Protein AF-A0A3M1NWF5-F1 (afdb_monomer)

Radius of gyration: 14.19 Å; Cα contacts (8 Å, |Δi|>4): 23; chains: 1; bounding box: 30×26×36 Å

Solvent-accessible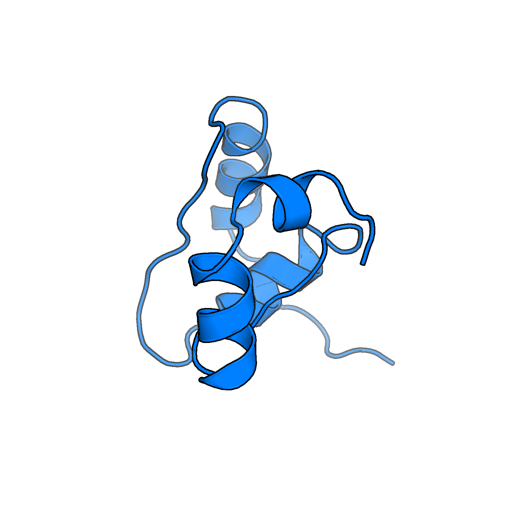 surface area (backbone atoms only — not comparable to full-atom values): 4876 Å² total; per-residue (Å²): 133,77,83,86,74,77,88,57,84,62,51,62,56,53,61,61,41,61,80,74,38,99,72,84,86,88,82,78,66,88,90,75,47,62,70,58,50,52,48,68,76,40,72,92,53,90,86,82,63,69,84,41,66,69,55,36,47,53,46,69,74,41,56,64,61,56,74,73,48,88,130

Mean predicted aligned error: 5.24 Å

Secondary structure (DSSP, 8-state):
----PPP-TTHHHHHHHHTT-S------STTSSHHHHHHHH-TTSPP--TTSHHHHHHHHH-HHHHHHS--

Structure (mmCIF, N/CA/C/O backbone):
data_AF-A0A3M1NWF5-F1
#
_entry.id   AF-A0A3M1NWF5-F1
#
loop_
_atom_site.group_PDB
_atom_site.id
_atom_site.type_symbol
_atom_site.label_atom_id
_atom_site.label_alt_id
_atom_site.label_comp_id
_atom_site.label_asym_id
_atom_site.label_entity_id
_atom_site.label_seq_id
_atom_site.pdbx_PDB_ins_code
_atom_site.Cartn_x
_atom_site.Cartn_y
_atom_site.Cartn_z
_atom_site.occupancy
_atom_site.B_iso_or_equiv
_atom_site.auth_seq_id
_atom_site.auth_comp_id
_atom_site.auth_asym_id
_atom_site.auth_atom_id
_atom_site.pdbx_PDB_model_num
ATOM 1 N N . MET A 1 1 ? 4.740 -17.081 15.246 1.00 43.50 1 MET A N 1
ATOM 2 C CA . MET A 1 1 ? 3.875 -16.016 15.796 1.00 43.50 1 MET A CA 1
ATOM 3 C C . MET A 1 1 ? 4.288 -14.715 15.126 1.00 43.50 1 MET A C 1
ATOM 5 O O . MET A 1 1 ? 5.417 -14.291 15.334 1.00 43.50 1 MET A O 1
ATOM 9 N N . GLY A 1 2 ? 3.468 -14.169 14.222 1.00 57.88 2 GLY A N 1
ATOM 10 C CA . GLY A 1 2 ? 3.789 -12.900 13.554 1.00 57.88 2 GLY A CA 1
ATOM 11 C C . GLY A 1 2 ? 3.878 -11.745 14.563 1.00 57.88 2 GLY A C 1
ATOM 12 O O . GLY A 1 2 ? 3.355 -11.876 15.675 1.00 57.88 2 GLY A O 1
ATOM 13 N N . PRO A 1 3 ? 4.546 -10.629 14.226 1.00 60.09 3 PRO A N 1
ATOM 14 C CA . PRO A 1 3 ? 4.621 -9.482 15.121 1.00 60.09 3 PRO A CA 1
ATOM 15 C C . PRO A 1 3 ? 3.209 -8.996 15.474 1.00 60.09 3 PRO A C 1
ATOM 17 O O . PRO A 1 3 ? 2.373 -8.790 14.594 1.00 60.09 3 PRO A O 1
ATOM 20 N N . LYS A 1 4 ? 2.940 -8.816 16.772 1.00 67.88 4 LYS A N 1
ATOM 21 C CA . LYS A 1 4 ? 1.665 -8.282 17.261 1.00 67.88 4 LYS A CA 1
ATOM 22 C C . LYS A 1 4 ? 1.532 -6.831 16.797 1.00 67.88 4 LYS A C 1
ATOM 24 O O . LYS A 1 4 ? 2.208 -5.942 17.309 1.00 67.88 4 LYS A O 1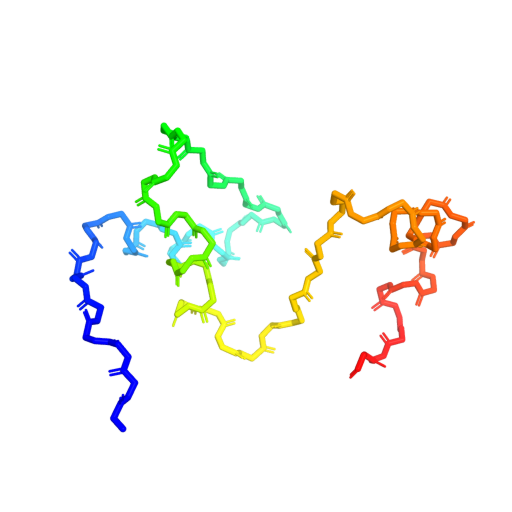
ATOM 29 N N . MET A 1 5 ? 0.679 -6.606 15.805 1.00 78.56 5 MET A N 1
ATOM 30 C CA . MET A 1 5 ? 0.376 -5.278 15.282 1.00 78.56 5 MET A CA 1
ATOM 31 C C . MET A 1 5 ? -0.408 -4.457 16.310 1.00 78.56 5 MET A C 1
ATOM 33 O O . MET A 1 5 ? -1.383 -4.932 16.890 1.00 78.56 5 MET A O 1
ATOM 37 N N . ILE A 1 6 ? 0.012 -3.209 16.518 1.00 86.44 6 ILE A N 1
ATOM 38 C CA . ILE A 1 6 ? -0.762 -2.220 17.275 1.00 86.44 6 ILE A CA 1
ATOM 39 C C . ILE A 1 6 ? -1.907 -1.749 16.378 1.00 86.44 6 ILE A C 1
ATOM 41 O O . ILE A 1 6 ? -1.655 -1.329 15.244 1.00 86.44 6 ILE A O 1
ATOM 45 N N . ALA A 1 7 ? -3.142 -1.797 16.883 1.00 89.44 7 ALA A N 1
ATOM 46 C CA . ALA A 1 7 ? -4.304 -1.268 16.180 1.00 89.44 7 ALA A CA 1
ATOM 47 C C . ALA A 1 7 ? -4.080 0.216 15.842 1.00 89.44 7 ALA A C 1
ATOM 49 O O . ALA A 1 7 ? -3.733 1.016 16.711 1.00 89.44 7 ALA A O 1
ATOM 50 N N . ARG A 1 8 ? -4.226 0.579 14.563 1.00 93.00 8 ARG A N 1
ATOM 51 C CA . ARG A 1 8 ? -4.046 1.955 14.086 1.00 93.00 8 ARG A CA 1
ATOM 52 C C . ARG A 1 8 ? -5.413 2.561 13.807 1.00 93.00 8 ARG A C 1
ATOM 54 O O . ARG A 1 8 ? -6.135 2.040 12.967 1.00 93.00 8 ARG A O 1
ATOM 61 N N . GLU A 1 9 ? -5.733 3.681 14.443 1.00 94.25 9 GLU A N 1
ATOM 62 C CA . GLU A 1 9 ? -7.020 4.374 14.257 1.00 94.25 9 GLU A CA 1
ATOM 63 C C . GLU A 1 9 ? -7.287 4.736 12.787 1.00 94.25 9 GLU A C 1
ATOM 65 O O . GLU A 1 9 ? -8.407 4.613 12.304 1.00 94.25 9 GLU A O 1
ATOM 70 N N . ILE A 1 10 ? -6.236 5.077 12.032 1.00 95.12 10 ILE A N 1
ATOM 71 C CA . ILE A 1 10 ? -6.338 5.436 10.610 1.00 95.12 10 ILE A CA 1
ATOM 72 C C . ILE A 1 10 ? -6.704 4.260 9.683 1.00 95.12 10 ILE A C 1
ATOM 74 O O . ILE A 1 10 ? -7.006 4.474 8.510 1.00 95.12 10 ILE A O 1
ATOM 78 N N . ALA A 1 11 ? -6.695 3.020 10.185 1.00 95.81 11 ALA A N 1
ATOM 79 C CA . ALA A 1 11 ? -7.010 1.830 9.398 1.00 95.81 11 ALA A CA 1
ATOM 80 C C . ALA A 1 11 ? -8.416 1.889 8.779 1.00 95.81 11 ALA A C 1
ATOM 82 O O . ALA A 1 11 ? -8.579 1.562 7.605 1.00 95.81 11 ALA A O 1
ATOM 83 N N . SER A 1 12 ? -9.417 2.354 9.532 1.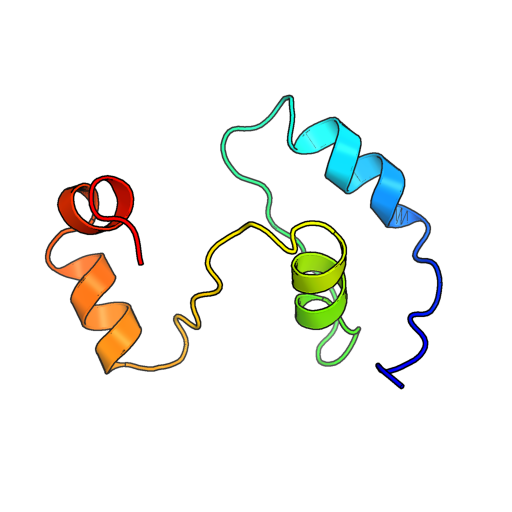00 95.31 12 SER A N 1
ATOM 84 C CA . SER A 1 12 ? -10.799 2.461 9.042 1.00 95.31 12 SER A CA 1
ATOM 85 C C . SER A 1 12 ? -10.917 3.442 7.873 1.00 95.31 12 SER A C 1
ATOM 87 O O . SER A 1 12 ? -11.571 3.149 6.872 1.00 95.31 12 SER A O 1
ATOM 89 N N . VAL A 1 13 ? -10.218 4.578 7.956 1.00 96.38 13 VAL A N 1
ATOM 90 C CA . VAL A 1 13 ? -10.179 5.588 6.892 1.00 96.38 13 VAL A CA 1
ATOM 91 C C . VAL A 1 13 ? -9.509 5.021 5.644 1.00 96.38 13 VAL A C 1
ATOM 93 O O . VAL A 1 13 ? -10.067 5.145 4.556 1.00 96.38 13 VAL A O 1
ATOM 96 N N . ILE A 1 14 ? -8.366 4.344 5.800 1.00 96.62 14 ILE A N 1
ATOM 97 C CA . ILE A 1 14 ? -7.637 3.698 4.697 1.00 96.62 14 ILE A CA 1
ATOM 98 C C . ILE A 1 14 ? -8.537 2.705 3.951 1.00 96.62 14 ILE A C 1
ATOM 100 O O . ILE A 1 14 ? -8.661 2.795 2.730 1.00 96.62 14 ILE A O 1
ATOM 104 N N . LEU A 1 15 ? -9.215 1.811 4.679 1.00 95.31 15 LEU A N 1
ATOM 105 C CA . LEU A 1 15 ? -10.117 0.821 4.085 1.00 95.31 15 LEU A CA 1
ATOM 106 C C . LEU A 1 15 ? -11.315 1.481 3.388 1.00 95.31 15 LEU A C 1
ATOM 108 O O . LEU A 1 15 ? -11.701 1.058 2.305 1.00 95.31 15 LEU A O 1
ATOM 112 N N . SER A 1 16 ? -11.861 2.562 3.955 1.00 96.69 16 SER A N 1
ATOM 113 C CA . SER A 1 16 ? -12.965 3.303 3.329 1.00 96.69 16 SER A CA 1
ATOM 114 C C . SER A 1 16 ? -12.560 4.040 2.046 1.00 96.69 16 SER A C 1
ATOM 116 O O . SER A 1 16 ? -13.388 4.227 1.156 1.00 96.69 16 SER A O 1
ATOM 118 N N . MET A 1 17 ? -11.301 4.484 1.957 1.00 96.75 17 MET A N 1
ATOM 119 C CA . MET A 1 17 ? -10.774 5.231 0.811 1.00 96.75 17 MET A CA 1
ATOM 120 C C . MET A 1 17 ? -10.326 4.314 -0.320 1.00 96.75 17 MET A C 1
ATOM 122 O O . MET A 1 17 ? -10.448 4.700 -1.478 1.00 96.75 17 MET A O 1
ATOM 126 N N . LYS A 1 18 ? -9.871 3.099 -0.000 1.00 94.75 18 LYS A N 1
ATOM 127 C CA . LYS A 1 18 ? -9.514 2.061 -0.978 1.00 94.75 18 LYS A CA 1
ATOM 128 C C . LYS A 1 18 ? -10.648 1.792 -1.981 1.00 94.75 18 LYS A C 1
ATOM 130 O O . LYS A 1 18 ? -10.383 1.601 -3.156 1.00 94.75 18 LYS A O 1
ATOM 135 N N . GLU A 1 19 ? -11.902 1.855 -1.538 1.00 93.69 19 GLU A N 1
ATOM 136 C CA . GLU A 1 19 ? -13.082 1.649 -2.398 1.00 93.69 19 GLU A CA 1
ATOM 137 C C . GLU A 1 19 ? -13.483 2.896 -3.214 1.00 93.69 19 GLU A C 1
ATOM 139 O O . GLU A 1 19 ? -14.350 2.826 -4.080 1.00 93.69 19 GLU A O 1
ATOM 144 N N . LYS A 1 20 ? -12.893 4.064 -2.928 1.00 96.31 20 LYS A N 1
ATOM 145 C CA . LYS A 1 20 ? -13.291 5.361 -3.514 1.00 96.31 20 LYS A CA 1
ATOM 146 C C . LYS A 1 20 ? -12.221 5.981 -4.399 1.00 96.31 20 LYS A C 1
ATOM 148 O O . LYS A 1 20 ? -12.535 6.807 -5.250 1.00 96.31 20 LYS A O 1
ATOM 153 N N . MET A 1 21 ? -10.964 5.632 -4.154 1.00 95.62 21 MET A N 1
ATOM 154 C CA . MET A 1 21 ? -9.808 6.256 -4.774 1.00 95.62 21 MET A CA 1
ATOM 155 C C . MET A 1 21 ? -9.014 5.200 -5.542 1.00 95.62 21 MET A C 1
ATOM 157 O O . MET A 1 21 ? -8.675 4.173 -4.958 1.00 95.62 21 MET A O 1
ATOM 161 N N . PRO A 1 22 ? -8.635 5.459 -6.806 1.00 91.25 22 PRO A N 1
ATOM 162 C CA . PRO A 1 22 ? -7.800 4.529 -7.567 1.00 91.25 22 PRO A CA 1
ATOM 163 C C . PRO A 1 22 ? -6.374 4.432 -7.005 1.00 91.25 22 PRO A C 1
ATOM 165 O O . PRO A 1 22 ? -5.671 3.461 -7.255 1.00 91.25 22 PRO A O 1
ATOM 168 N N . VAL A 1 23 ? -5.936 5.444 -6.247 1.00 94.31 23 VAL A N 1
ATOM 169 C CA . VAL A 1 23 ? -4.611 5.511 -5.628 1.00 94.31 23 VAL A CA 1
ATOM 170 C C . VAL A 1 23 ? -4.743 6.071 -4.215 1.00 94.31 23 VAL A C 1
ATOM 172 O O . VAL A 1 23 ? -5.383 7.103 -4.006 1.00 94.31 23 VAL A O 1
ATOM 175 N N . LEU A 1 24 ? -4.095 5.415 -3.250 1.00 95.25 24 LEU A N 1
ATOM 176 C CA . LEU A 1 24 ? -4.019 5.857 -1.860 1.00 95.25 24 LEU A CA 1
ATOM 177 C C . LEU A 1 24 ? -2.557 6.029 -1.435 1.00 95.25 24 LEU A C 1
ATOM 179 O O . LEU A 1 24 ? -1.746 5.119 -1.590 1.00 95.25 24 LEU A O 1
ATOM 183 N N . VAL A 1 25 ? -2.228 7.181 -0.848 1.00 95.69 25 VAL A N 1
ATOM 184 C CA . VAL A 1 25 ? -0.877 7.482 -0.353 1.00 95.69 25 VAL A CA 1
ATOM 185 C C . VAL A 1 25 ? -0.895 7.559 1.172 1.00 95.69 25 VAL A C 1
ATOM 187 O O . VAL A 1 25 ? -1.600 8.381 1.752 1.00 95.69 25 VAL A O 1
ATOM 190 N N . ILE A 1 26 ? -0.093 6.720 1.834 1.00 94.69 26 ILE A N 1
ATOM 191 C CA . ILE A 1 26 ? 0.069 6.733 3.295 1.00 94.69 26 ILE A CA 1
ATOM 192 C C . ILE A 1 26 ? 1.336 7.520 3.644 1.00 94.69 26 ILE A C 1
ATOM 194 O O . ILE A 1 26 ? 2.453 7.062 3.402 1.00 94.69 26 ILE A O 1
ATOM 198 N N . THR A 1 27 ? 1.174 8.698 4.245 1.00 94.62 27 THR A N 1
ATOM 199 C CA . THR A 1 27 ? 2.280 9.583 4.645 1.00 94.62 27 THR A CA 1
ATOM 200 C C . THR A 1 27 ? 2.529 9.545 6.160 1.00 94.62 27 THR A C 1
ATOM 202 O O . THR A 1 27 ? 1.824 8.877 6.916 1.00 94.62 27 THR A O 1
ATOM 205 N N . GLY A 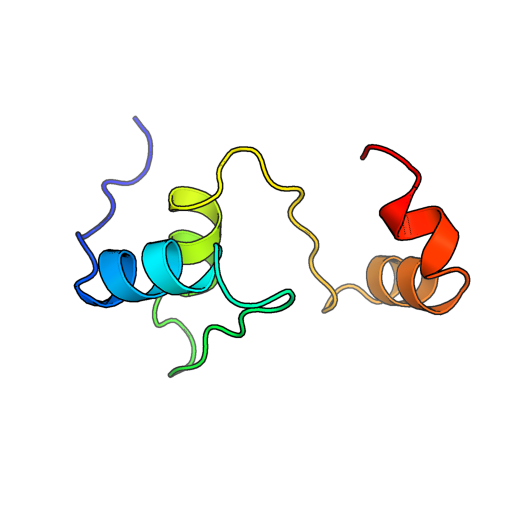1 28 ? 3.598 10.208 6.618 1.00 93.88 28 GLY A N 1
ATOM 206 C CA . GLY A 1 28 ? 3.926 10.362 8.040 1.00 93.88 28 GLY A CA 1
ATOM 207 C C . GLY A 1 28 ? 5.413 10.154 8.364 1.00 93.88 28 GLY A C 1
ATOM 208 O O . GLY A 1 28 ? 6.180 9.744 7.483 1.00 93.88 28 GLY A O 1
ATOM 209 N N . PRO A 1 29 ? 5.831 10.376 9.627 1.00 95.31 29 PRO A N 1
ATOM 210 C CA . PRO A 1 29 ? 7.238 10.388 10.046 1.00 95.31 29 PRO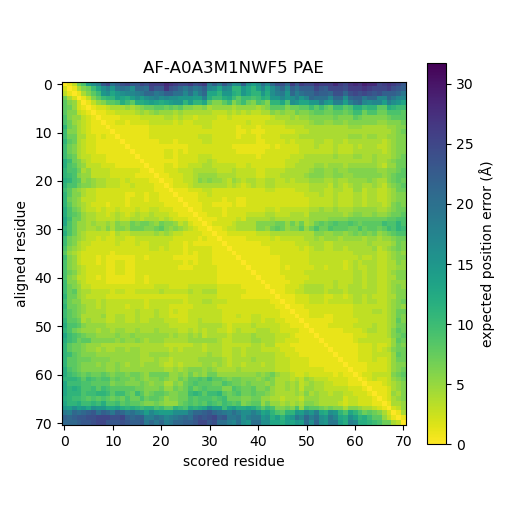 A CA 1
ATOM 211 C C . PRO A 1 29 ? 8.029 9.133 9.654 1.00 95.31 29 PRO A C 1
ATOM 213 O O . PRO A 1 29 ? 7.471 8.036 9.520 1.00 95.31 29 PRO A O 1
ATOM 216 N N . ARG A 1 30 ? 9.351 9.264 9.477 1.00 92.12 30 ARG A N 1
ATOM 217 C CA . ARG A 1 30 ? 10.238 8.105 9.267 1.00 92.12 30 ARG A CA 1
ATOM 218 C C . ARG A 1 30 ? 10.037 7.101 10.415 1.00 92.12 30 ARG A C 1
ATOM 220 O O . ARG A 1 30 ? 9.820 7.501 11.549 1.00 92.12 30 ARG A O 1
ATOM 227 N N . GLN A 1 31 ? 10.048 5.802 10.099 1.00 90.06 31 GLN A N 1
ATOM 228 C CA . GLN A 1 31 ? 9.877 4.699 11.066 1.00 90.06 31 GLN A CA 1
ATOM 229 C C . GLN A 1 31 ? 8.526 4.628 11.814 1.00 90.06 31 GLN A C 1
ATOM 231 O O . GLN A 1 31 ? 8.379 3.816 12.718 1.00 90.06 31 GLN A O 1
ATOM 236 N N . SER A 1 32 ? 7.480 5.347 11.388 1.00 93.12 32 SER A N 1
ATOM 237 C CA . SER A 1 32 ? 6.141 5.247 12.010 1.00 93.12 32 SER A CA 1
ATOM 238 C C . SER A 1 32 ? 5.373 3.933 11.741 1.00 93.12 32 SER A C 1
ATOM 240 O O . SER A 1 32 ? 4.261 3.743 12.247 1.00 93.12 32 SER A O 1
ATOM 242 N N . GLY A 1 33 ? 5.948 3.005 10.965 1.00 92.44 33 GLY A N 1
ATOM 243 C CA . GLY A 1 33 ? 5.355 1.695 10.653 1.00 92.44 33 GLY A CA 1
ATOM 244 C C . GLY A 1 33 ? 4.392 1.680 9.460 1.00 92.44 33 GLY A C 1
ATOM 245 O O . GLY A 1 33 ? 3.573 0.773 9.362 1.00 92.44 33 GLY A O 1
ATOM 246 N N . LYS A 1 34 ? 4.479 2.663 8.552 1.00 94.62 34 LYS A N 1
ATOM 247 C CA . LYS A 1 34 ? 3.599 2.795 7.370 1.00 94.62 34 LYS A CA 1
ATOM 248 C C . LYS A 1 34 ? 3.569 1.535 6.502 1.00 94.62 34 LYS A C 1
ATOM 250 O O . LYS A 1 34 ? 2.497 1.029 6.200 1.00 94.62 34 LYS A O 1
ATOM 255 N N . THR A 1 35 ? 4.739 0.999 6.154 1.00 93.44 35 THR A N 1
ATOM 256 C CA . THR A 1 35 ? 4.857 -0.223 5.344 1.00 93.44 35 THR A CA 1
ATOM 257 C C . T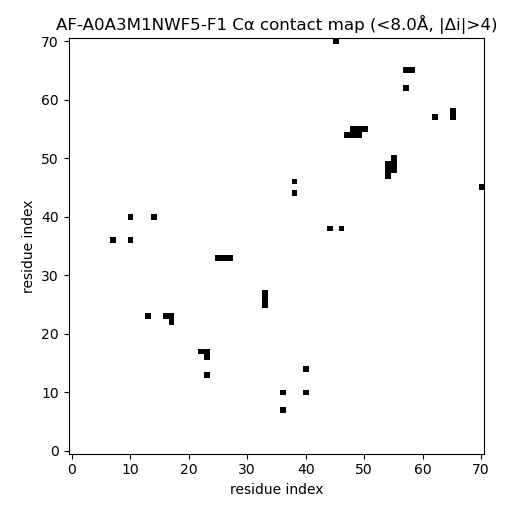HR A 1 35 ? 4.226 -1.422 6.043 1.00 93.44 35 THR A C 1
ATOM 259 O O . THR A 1 35 ? 3.534 -2.207 5.408 1.00 93.44 35 THR A O 1
ATOM 262 N N . THR A 1 36 ? 4.422 -1.546 7.357 1.00 93.62 36 THR A N 1
ATOM 263 C CA . THR A 1 36 ? 3.813 -2.616 8.153 1.00 93.62 36 THR A CA 1
ATOM 264 C C . THR A 1 36 ? 2.291 -2.493 8.172 1.00 93.62 36 THR A C 1
ATOM 266 O O . THR A 1 36 ? 1.604 -3.494 8.012 1.00 93.62 36 THR A O 1
ATOM 269 N N . LEU A 1 37 ? 1.760 -1.272 8.312 1.00 94.88 37 LEU A N 1
ATOM 270 C CA . LEU A 1 37 ? 0.322 -1.017 8.248 1.00 94.88 37 LEU A CA 1
ATOM 271 C C . LEU A 1 37 ? -0.263 -1.382 6.880 1.00 94.88 37 LEU A C 1
ATOM 273 O O . LEU A 1 37 ? -1.260 -2.093 6.835 1.00 94.88 37 LEU A O 1
ATOM 277 N N . ALA A 1 38 ? 0.367 -0.944 5.787 1.00 94.94 38 ALA A N 1
ATOM 278 C CA . ALA A 1 38 ? -0.095 -1.244 4.432 1.00 94.94 38 ALA A CA 1
ATOM 279 C C . ALA A 1 38 ? -0.136 -2.758 4.171 1.00 94.94 38 ALA A C 1
ATOM 281 O O . ALA A 1 38 ? -1.173 -3.279 3.780 1.00 94.94 38 ALA A O 1
ATOM 282 N N . LYS A 1 39 ? 0.951 -3.475 4.488 1.00 94.00 39 LYS A N 1
ATOM 283 C CA . LYS A 1 39 ? 1.027 -4.937 4.328 1.00 94.00 39 LYS A CA 1
ATOM 284 C C . LYS A 1 39 ? 0.017 -5.693 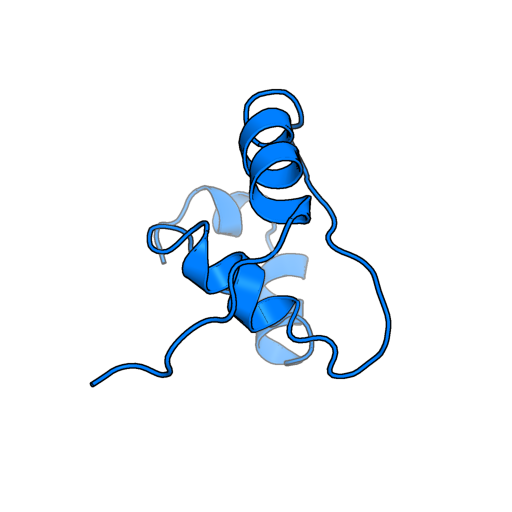5.190 1.00 94.00 39 LYS A C 1
ATOM 286 O O . LYS A 1 39 ? -0.457 -6.744 4.789 1.00 94.00 39 LYS A O 1
ATOM 291 N N . ALA A 1 40 ? -0.296 -5.182 6.381 1.00 93.81 40 ALA A N 1
ATOM 292 C CA . ALA A 1 40 ? -1.280 -5.808 7.257 1.00 93.81 40 ALA A CA 1
ATOM 293 C C . ALA A 1 40 ? -2.725 -5.570 6.794 1.00 93.81 40 ALA A C 1
ATOM 295 O O . ALA A 1 40 ? -3.565 -6.442 6.986 1.00 93.81 40 ALA A O 1
ATOM 296 N N . LEU A 1 41 ? -3.022 -4.394 6.226 1.00 94.81 41 LEU A N 1
ATOM 297 C CA . LEU A 1 41 ? -4.359 -4.066 5.717 1.00 94.81 41 LEU A CA 1
ATOM 298 C C . LEU A 1 41 ? -4.642 -4.687 4.346 1.00 94.81 41 LEU A C 1
ATOM 300 O O . LEU A 1 41 ? -5.802 -4.925 4.025 1.00 94.81 41 LEU A O 1
ATOM 304 N N . PHE A 1 42 ? -3.596 -4.937 3.559 1.00 93.94 42 PHE A N 1
ATOM 305 C CA . PHE A 1 42 ? -3.684 -5.449 2.195 1.00 93.94 42 PHE A CA 1
ATOM 306 C C . PHE A 1 42 ? -2.762 -6.670 2.018 1.00 93.94 42 PHE A C 1
ATOM 308 O O . PHE A 1 42 ? -1.761 -6.579 1.310 1.00 93.94 42 PHE A O 1
ATOM 315 N N . PRO A 1 43 ? -3.044 -7.799 2.698 1.00 92.75 43 PRO A N 1
ATOM 316 C CA . PRO A 1 43 ? -2.192 -8.989 2.637 1.00 92.75 43 PRO A CA 1
ATOM 317 C C . PRO A 1 43 ? -2.182 -9.650 1.253 1.00 92.75 43 PRO A C 1
ATOM 319 O O . PRO A 1 43 ? -1.198 -10.290 0.904 1.00 92.75 43 PRO A O 1
ATOM 322 N N . ASP A 1 44 ? -3.249 -9.458 0.477 1.00 91.75 44 ASP A N 1
ATOM 323 C CA . ASP A 1 44 ? -3.426 -10.042 -0.857 1.00 91.75 44 ASP A CA 1
ATOM 324 C C . ASP A 1 44 ? -2.905 -9.127 -1.981 1.00 91.75 44 ASP A C 1
ATOM 326 O O . ASP A 1 44 ? -3.156 -9.381 -3.154 1.00 91.75 44 ASP A O 1
ATOM 330 N N . TYR A 1 45 ? -2.242 -8.019 -1.632 1.00 91.31 45 TYR A N 1
ATOM 331 C CA . TYR A 1 45 ? -1.688 -7.075 -2.600 1.00 91.31 45 TYR A CA 1
ATOM 332 C C . TYR A 1 45 ? -0.204 -7.352 -2.809 1.00 91.31 45 TYR A C 1
ATOM 334 O O . TYR A 1 45 ? 0.541 -7.574 -1.849 1.00 91.31 45 TYR A O 1
ATOM 342 N N . ASP A 1 46 ? 0.244 -7.198 -4.051 1.00 89.38 46 ASP A N 1
ATOM 343 C CA . ASP A 1 46 ? 1.664 -7.235 -4.362 1.00 89.38 46 ASP A CA 1
ATOM 344 C C . ASP A 1 46 ? 2.406 -6.093 -3.667 1.00 89.38 46 ASP A C 1
ATOM 346 O O . ASP A 1 46 ? 2.012 -4.921 -3.689 1.00 89.38 46 ASP A O 1
ATOM 350 N N . TYR A 1 47 ? 3.523 -6.442 -3.030 1.00 90.94 47 TYR A N 1
ATOM 351 C CA . TYR A 1 47 ? 4.391 -5.471 -2.387 1.00 90.94 47 TYR A CA 1
ATOM 352 C C . TYR A 1 47 ? 5.624 -5.202 -3.234 1.00 90.94 47 TYR A C 1
ATOM 354 O O . TYR A 1 47 ? 6.495 -6.060 -3.381 1.00 90.94 47 TYR A O 1
ATOM 362 N N . LEU A 1 48 ? 5.758 -3.950 -3.664 1.00 90.00 48 LEU A N 1
ATOM 363 C CA . LEU A 1 48 ? 6.912 -3.486 -4.409 1.00 90.00 48 LEU A CA 1
ATOM 364 C C . LEU A 1 48 ? 7.683 -2.403 -3.650 1.00 90.00 48 LEU A C 1
ATOM 366 O O . LEU A 1 48 ? 7.100 -1.468 -3.101 1.00 90.00 48 LEU A O 1
ATOM 370 N N . ASN A 1 49 ? 9.014 -2.506 -3.644 1.00 92.00 49 ASN A N 1
ATOM 371 C CA . ASN A 1 49 ? 9.888 -1.482 -3.079 1.00 92.00 49 ASN A CA 1
ATOM 372 C C . ASN A 1 49 ? 10.615 -0.704 -4.184 1.00 92.00 49 ASN A C 1
ATOM 374 O O . ASN A 1 49 ? 11.666 -1.124 -4.661 1.00 92.00 49 ASN A O 1
ATOM 378 N N . LEU A 1 50 ? 10.073 0.462 -4.540 1.00 91.50 50 LEU A N 1
ATOM 379 C CA . LEU A 1 50 ? 10.626 1.360 -5.565 1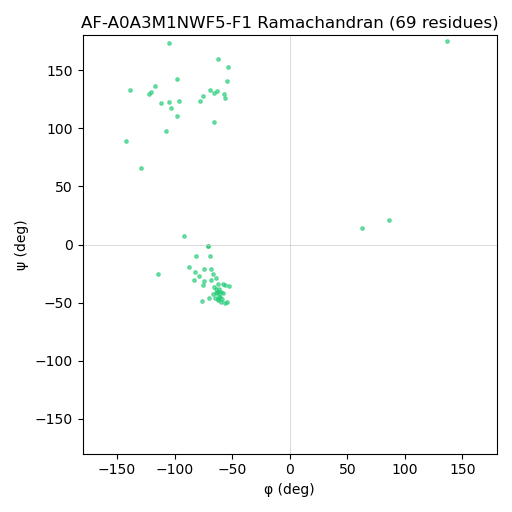.00 91.50 50 LEU A CA 1
ATOM 380 C C . LEU A 1 50 ? 11.931 2.068 -5.149 1.00 91.50 50 LEU A C 1
ATOM 382 O O . LEU A 1 50 ? 12.496 2.834 -5.935 1.00 91.50 50 LEU A O 1
ATOM 386 N N . GLU A 1 51 ? 12.421 1.848 -3.927 1.00 90.62 51 GLU A N 1
ATOM 387 C CA . GLU A 1 51 ? 13.766 2.277 -3.520 1.00 90.62 51 GLU A CA 1
ATOM 388 C C . GLU A 1 51 ? 14.859 1.389 -4.128 1.00 90.62 51 GLU A C 1
ATOM 390 O O . GLU A 1 51 ? 16.002 1.826 -4.250 1.00 90.62 51 GLU A O 1
ATOM 395 N N . PHE A 1 52 ? 14.524 0.160 -4.540 1.00 94.00 52 PHE A N 1
ATOM 396 C CA . PHE A 1 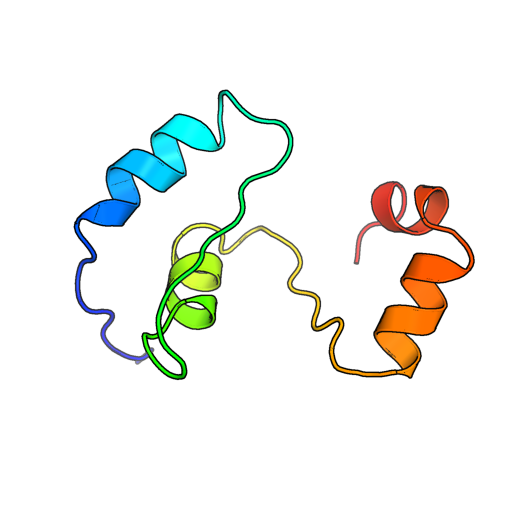52 ? 15.461 -0.695 -5.259 1.00 94.00 52 PHE A CA 1
ATOM 397 C C . PHE A 1 52 ? 15.564 -0.249 -6.732 1.00 94.00 52 PHE A C 1
ATOM 399 O O . PHE A 1 52 ? 14.534 -0.158 -7.411 1.00 94.00 52 PHE A O 1
ATOM 406 N N . PRO A 1 53 ? 16.771 0.070 -7.246 1.00 94.19 53 PRO A N 1
ATOM 407 C CA . PRO A 1 53 ? 16.928 0.642 -8.586 1.00 94.19 53 PRO A CA 1
ATOM 408 C C . PRO A 1 53 ? 16.433 -0.255 -9.724 1.00 94.19 53 PRO A C 1
ATOM 410 O O . PRO A 1 53 ? 15.840 0.239 -10.677 1.00 94.19 53 PRO A O 1
ATOM 413 N N . ASP A 1 54 ? 16.650 -1.562 -9.616 1.00 92.75 54 ASP A N 1
ATOM 414 C CA . ASP A 1 54 ? 16.219 -2.571 -10.585 1.00 92.75 54 ASP A CA 1
ATOM 415 C C . ASP A 1 54 ? 14.692 -2.692 -10.639 1.00 92.75 54 ASP A C 1
ATOM 417 O O . ASP A 1 54 ? 14.098 -2.732 -11.715 1.00 92.75 54 ASP A O 1
ATOM 421 N N . VAL A 1 55 ? 14.047 -2.673 -9.472 1.00 90.88 55 VAL A N 1
ATOM 422 C CA . VAL A 1 55 ? 12.589 -2.664 -9.347 1.00 90.88 55 VAL A CA 1
ATOM 423 C C . VAL A 1 55 ? 12.001 -1.400 -9.970 1.00 90.88 55 VAL A C 1
ATOM 425 O O . VAL A 1 55 ? 11.060 -1.470 -10.759 1.00 90.88 55 VAL A O 1
ATOM 428 N N . ARG A 1 56 ? 12.583 -0.237 -9.654 1.00 93.38 56 ARG A N 1
ATOM 429 C CA . ARG A 1 56 ? 12.164 1.045 -10.228 1.00 93.38 56 ARG A CA 1
ATOM 430 C C . ARG A 1 56 ? 12.328 1.067 -11.747 1.00 93.38 56 ARG A C 1
ATOM 432 O O . ARG A 1 56 ? 11.426 1.541 -12.430 1.00 93.38 56 ARG A O 1
ATOM 439 N N . ALA A 1 57 ? 13.454 0.567 -12.260 1.00 92.88 57 ALA A N 1
ATOM 440 C CA . ALA A 1 57 ? 13.731 0.526 -13.693 1.00 92.88 57 ALA A CA 1
ATOM 441 C C . ALA A 1 57 ? 12.693 -0.320 -14.443 1.00 92.88 57 ALA A C 1
ATOM 443 O O . ALA A 1 57 ? 12.141 0.158 -15.427 1.00 92.88 57 ALA A O 1
ATOM 444 N N . LYS A 1 58 ? 12.346 -1.506 -13.922 1.00 88.62 58 LYS A N 1
ATOM 445 C CA . LYS A 1 58 ? 11.320 -2.381 -14.518 1.00 88.62 58 LYS A CA 1
ATOM 446 C C . LYS A 1 58 ? 9.949 -1.711 -14.619 1.00 88.62 58 LYS A C 1
ATOM 448 O O . LYS A 1 58 ? 9.323 -1.760 -15.670 1.00 88.62 58 LYS A O 1
ATOM 453 N N . VAL A 1 59 ? 9.493 -1.060 -13.544 1.00 91.06 59 VAL A N 1
ATOM 454 C CA . VAL A 1 59 ? 8.201 -0.346 -13.550 1.00 91.06 59 VAL A CA 1
ATOM 455 C C . VAL A 1 59 ? 8.224 0.845 -14.509 1.00 91.06 59 VAL A C 1
ATOM 457 O O . VAL A 1 59 ? 7.214 1.140 -15.138 1.00 91.06 59 VAL A O 1
ATOM 460 N N . ALA A 1 60 ? 9.357 1.544 -14.615 1.00 92.06 60 ALA A N 1
ATOM 461 C CA . ALA A 1 60 ? 9.496 2.705 -15.492 1.00 92.06 60 ALA A CA 1
ATOM 462 C C . ALA A 1 60 ? 9.602 2.333 -16.981 1.00 92.06 60 ALA A C 1
ATOM 464 O O . ALA A 1 60 ? 9.169 3.116 -17.823 1.00 92.06 60 ALA A O 1
ATOM 465 N N . GLU A 1 61 ? 10.182 1.173 -17.297 1.00 94.69 61 GLU A N 1
ATOM 466 C CA . GLU A 1 61 ? 10.378 0.688 -18.667 1.00 94.69 61 GLU A CA 1
ATOM 467 C C . GLU A 1 61 ? 9.054 0.291 -19.335 1.00 94.69 61 GLU A C 1
ATOM 469 O O . GLU A 1 61 ? 8.791 0.728 -20.456 1.00 94.69 61 GLU A O 1
ATOM 474 N N . ASP A 1 62 ? 8.187 -0.456 -18.637 1.00 90.00 62 ASP A N 1
ATOM 475 C CA . ASP A 1 62 ? 6.829 -0.762 -19.111 1.00 90.00 62 ASP A CA 1
ATOM 476 C C . ASP A 1 62 ? 5.793 -0.769 -17.968 1.00 90.00 62 ASP A C 1
ATOM 478 O O . ASP A 1 62 ? 5.492 -1.813 -17.375 1.00 90.00 62 ASP A O 1
ATOM 482 N N . PRO A 1 63 ? 5.187 0.396 -17.668 1.00 85.88 63 PRO A N 1
ATOM 483 C CA . PRO A 1 63 ? 4.184 0.511 -16.616 1.00 85.88 63 PRO A CA 1
ATOM 484 C C . PRO A 1 63 ? 2.909 -0.295 -16.883 1.00 85.88 63 PRO A C 1
ATOM 486 O O . PRO A 1 63 ? 2.240 -0.678 -15.932 1.00 85.88 63 PRO A O 1
ATOM 489 N N . ARG A 1 64 ? 2.533 -0.529 -18.151 1.00 86.00 64 ARG A N 1
ATOM 490 C CA . ARG A 1 64 ? 1.282 -1.242 -18.478 1.00 86.00 64 ARG A CA 1
ATOM 491 C C . ARG A 1 64 ? 1.456 -2.731 -18.253 1.00 86.00 64 ARG A C 1
ATOM 493 O O . ARG A 1 64 ? 0.662 -3.335 -17.540 1.00 86.00 64 ARG A O 1
ATOM 500 N N . PHE A 1 65 ? 2.545 -3.281 -18.785 1.00 82.06 65 PHE A N 1
ATOM 501 C CA . PHE A 1 65 ? 2.885 -4.683 -18.582 1.00 82.06 65 PHE A CA 1
ATOM 502 C C . PHE A 1 65 ? 3.033 -5.032 -17.094 1.00 82.06 65 PHE A C 1
ATOM 504 O O . PHE A 1 65 ? 2.643 -6.125 -16.685 1.00 82.06 65 PHE A O 1
ATOM 511 N N . PHE A 1 66 ? 3.534 -4.094 -16.279 1.00 82.50 66 PHE A N 1
ATOM 512 C CA . PHE A 1 66 ? 3.602 -4.252 -14.826 1.00 82.50 66 PHE A CA 1
ATOM 513 C C . PHE A 1 66 ? 2.229 -4.470 -14.170 1.00 82.50 66 PHE A C 1
ATOM 515 O O . PHE A 1 66 ? 2.127 -5.289 -13.266 1.00 82.50 66 PHE A O 1
ATOM 522 N N . PHE A 1 67 ? 1.182 -3.761 -14.606 1.00 80.50 67 PHE A N 1
ATOM 523 C CA . PHE A 1 67 ? -0.165 -3.931 -14.044 1.00 80.50 67 PHE A CA 1
ATOM 524 C C . PHE A 1 67 ? -0.928 -5.126 -14.636 1.00 80.50 67 PHE A C 1
ATOM 526 O O . PHE A 1 67 ? -1.833 -5.637 -13.981 1.00 80.50 67 PHE A O 1
ATOM 533 N N . ASP A 1 68 ? -0.572 -5.571 -15.845 1.00 80.00 68 ASP A N 1
ATOM 534 C CA . ASP A 1 68 ? -1.241 -6.687 -16.531 1.00 80.00 68 ASP A CA 1
ATOM 535 C C . ASP A 1 68 ? -0.658 -8.066 -16.170 1.00 80.00 68 ASP A C 1
ATOM 537 O O . ASP A 1 68 ? -1.315 -9.092 -16.366 1.00 80.00 68 ASP A O 1
ATOM 541 N N . SER A 1 69 ? 0.569 -8.114 -15.647 1.00 59.91 69 SER A N 1
ATOM 542 C CA . SER A 1 69 ? 1.235 -9.366 -15.277 1.00 59.91 69 SER A CA 1
ATOM 543 C C . SER A 1 69 ? 1.059 -9.659 -13.784 1.00 59.91 69 SER A C 1
ATOM 545 O O . SER A 1 69 ? 1.468 -8.830 -12.972 1.00 59.91 69 SER A O 1
ATOM 547 N N . PRO A 1 70 ? 0.513 -10.825 -13.385 1.00 52.50 70 PRO A N 1
ATOM 548 C CA . PRO A 1 70 ? 0.522 -11.229 -11.983 1.00 52.50 70 PRO A CA 1
ATOM 549 C C . PRO A 1 70 ? 1.969 -11.470 -11.521 1.00 52.50 70 PRO A C 1
ATOM 551 O O . PRO A 1 70 ? 2.737 -12.145 -12.215 1.00 52.50 70 PRO A O 1
ATOM 554 N N . GLY A 1 71 ? 2.331 -10.874 -10.381 1.00 52.03 71 GLY A N 1
ATOM 555 C CA . GLY A 1 71 ? 3.595 -11.110 -9.675 1.00 52.03 71 GLY A CA 1
ATOM 556 C C . GLY A 1 71 ? 3.625 -12.428 -8.912 1.00 52.03 71 GLY A C 1
ATOM 557 O O . GLY A 1 71 ? 2.542 -12.962 -8.584 1.00 52.03 71 GLY A O 1
#

Sequence (71 aa):
MGPKMIAREIASVILSMKEKMPVLVITGPRQSGKTTLAKALFPDYDYLNLEFPDVRAKVAEDPRFFFDSPG

pLDDT: mean 88.54, std 11.6, range [43.5, 96.75]

Foldseek 3Di:
DPPDDDDDPCLVVVVVCVVVDPDDDDDDDPPPCSVVSVCVSCVVDDDADCVDPVSVCVCVVDVVVVVVDDD